Protein AF-A0A955Y6I1-F1 (afdb_monomer_lite)

pLDDT: mean 83.59, std 12.83, range [46.97, 97.38]

Secondary structure (DSSP, 8-state):
------SPPPHHHHHHHHHHHHTT---EE-S---TTS-TT-HHHHHHHHHHHHHHHHS--S-EE--TT-EEETTEEE-SPP----HHHHHHHHHHHHHHHHHHTS-EE-

Structure (mmCIF, N/CA/C/O backbone):
data_AF-A0A955Y6I1-F1
#
_entry.id   AF-A0A955Y6I1-F1
#
loop_
_atom_site.group_PDB
_atom_site.id
_atom_site.type_symbol
_atom_site.label_atom_id
_atom_site.label_alt_id
_atom_site.label_comp_id
_atom_site.label_asym_id
_atom_site.label_entity_id
_atom_site.label_seq_id
_atom_site.pdbx_PDB_ins_code
_atom_site.Cartn_x
_atom_site.Cartn_y
_atom_site.Cartn_z
_atom_site.occupancy
_atom_site.B_iso_or_equiv
_atom_site.auth_seq_id
_atom_site.auth_comp_id
_atom_site.auth_asym_id
_atom_site.auth_atom_id
_atom_site.pdbx_PDB_model_num
ATOM 1 N N . MET A 1 1 ? 10.779 -7.821 -16.372 1.00 47.75 1 MET A N 1
ATOM 2 C CA . MET A 1 1 ? 10.883 -9.111 -15.659 1.00 47.75 1 MET A CA 1
ATOM 3 C C . MET A 1 1 ? 9.704 -9.204 -14.706 1.00 47.75 1 MET A C 1
ATOM 5 O O . MET A 1 1 ? 9.536 -8.323 -13.873 1.00 47.75 1 MET A O 1
ATOM 9 N N . GLU A 1 2 ? 8.804 -10.156 -14.932 1.00 46.97 2 GLU A N 1
ATOM 10 C CA . GLU A 1 2 ? 7.448 -10.147 -14.373 1.00 46.97 2 GLU A CA 1
ATOM 11 C C . GLU A 1 2 ? 7.380 -10.926 -13.057 1.00 46.97 2 GLU A C 1
ATOM 13 O O . GLU A 1 2 ? 7.028 -12.097 -13.036 1.00 46.97 2 GLU A O 1
ATOM 18 N N . GLN A 1 3 ? 7.669 -10.268 -11.934 1.00 50.03 3 GLN A N 1
ATOM 19 C CA . GLN A 1 3 ? 7.263 -10.777 -10.619 1.00 50.03 3 GLN A CA 1
ATOM 20 C C . GLN A 1 3 ? 5.833 -10.354 -10.314 1.00 50.03 3 GLN A C 1
ATOM 22 O O . GLN A 1 3 ? 5.558 -9.552 -9.422 1.00 50.03 3 GLN A O 1
ATOM 27 N N . ALA A 1 4 ? 4.910 -10.834 -11.132 1.00 50.78 4 ALA A N 1
ATOM 28 C CA . ALA A 1 4 ? 3.507 -10.592 -10.900 1.00 50.78 4 ALA A CA 1
ATOM 29 C C . ALA A 1 4 ? 2.907 -11.836 -10.236 1.00 50.78 4 ALA A C 1
ATOM 31 O O . ALA A 1 4 ? 3.015 -12.942 -10.759 1.00 50.78 4 ALA A O 1
ATOM 32 N N . PHE A 1 5 ? 2.248 -11.618 -9.096 1.00 55.00 5 PHE A N 1
ATOM 33 C CA . PHE A 1 5 ? 1.082 -12.394 -8.686 1.00 55.00 5 PHE A CA 1
ATOM 34 C C . PHE A 1 5 ? 0.124 -12.404 -9.881 1.00 55.00 5 PHE A C 1
ATOM 36 O O . PHE A 1 5 ? -0.589 -11.425 -10.113 1.00 55.00 5 PHE A O 1
ATOM 43 N N . ARG A 1 6 ? 0.201 -13.441 -10.718 1.00 59.34 6 ARG A N 1
ATOM 44 C CA . ARG A 1 6 ? -0.602 -13.530 -11.934 1.00 59.34 6 ARG A CA 1
ATOM 45 C C . ARG A 1 6 ? -1.697 -14.554 -11.761 1.00 59.34 6 ARG A C 1
ATOM 47 O O . ARG A 1 6 ? -1.391 -15.680 -11.381 1.00 59.34 6 ARG A O 1
ATOM 54 N N . PRO A 1 7 ? -2.943 -14.184 -12.075 1.00 66.00 7 PRO A N 1
ATOM 55 C CA . PRO A 1 7 ? -3.989 -15.171 -12.204 1.00 66.00 7 PRO A CA 1
ATOM 56 C C . PRO A 1 7 ? -3.640 -16.199 -13.306 1.00 66.00 7 PRO A C 1
ATOM 58 O O . PRO A 1 7 ? -2.890 -15.874 -14.233 1.00 66.00 7 PRO A O 1
ATOM 61 N N . PRO A 1 8 ? -4.213 -17.412 -13.231 1.00 75.62 8 PRO A N 1
ATOM 62 C CA . PRO A 1 8 ? -5.152 -17.837 -12.196 1.00 75.62 8 PRO A CA 1
ATOM 63 C C . PRO A 1 8 ? -4.436 -18.189 -10.886 1.00 75.62 8 PRO A C 1
ATOM 65 O O . PRO A 1 8 ? -3.409 -18.861 -10.874 1.00 75.62 8 PRO A O 1
ATOM 68 N N . PHE A 1 9 ? -4.997 -17.721 -9.773 1.00 78.94 9 PHE A N 1
ATOM 69 C CA . PHE A 1 9 ? -4.605 -18.200 -8.451 1.00 78.94 9 PHE A CA 1
ATOM 70 C C . PHE A 1 9 ? -5.346 -19.508 -8.155 1.00 78.94 9 PHE A C 1
ATOM 72 O O . PHE A 1 9 ? -6.448 -19.683 -8.676 1.00 78.94 9 PHE A O 1
ATOM 79 N N . PRO A 1 10 ? -4.795 -20.399 -7.314 1.00 84.56 10 PRO A N 1
ATOM 80 C CA . PRO A 1 10 ? -5.508 -21.596 -6.884 1.00 84.56 10 PRO A CA 1
ATOM 81 C C . PRO A 1 10 ? -6.888 -21.263 -6.287 1.00 84.56 10 PRO A C 1
ATOM 83 O O . PRO A 1 10 ? -7.031 -20.318 -5.499 1.00 84.56 10 PRO A O 1
ATOM 86 N N . ASP A 1 11 ? -7.910 -22.027 -6.677 1.00 87.12 11 ASP A N 1
ATOM 87 C CA . ASP A 1 11 ? -9.304 -21.784 -6.279 1.00 87.12 11 ASP A CA 1
ATOM 88 C C . ASP A 1 11 ? -9.495 -21.881 -4.761 1.00 87.12 11 ASP A C 1
ATOM 90 O O . ASP A 1 11 ? -10.226 -21.097 -4.159 1.00 87.12 11 ASP A O 1
ATOM 94 N N . ASP A 1 12 ? -8.792 -22.807 -4.115 1.00 86.81 12 ASP A N 1
ATOM 95 C CA . ASP A 1 12 ? -8.814 -22.998 -2.667 1.00 86.81 12 ASP A CA 1
ATOM 96 C C . ASP A 1 12 ? -8.223 -21.796 -1.912 1.00 86.81 12 ASP A C 1
ATOM 98 O O . ASP A 1 12 ? -8.803 -21.341 -0.918 1.00 86.81 12 ASP A O 1
ATOM 102 N N . TRP A 1 13 ? -7.121 -21.234 -2.418 1.00 84.44 13 TRP A N 1
ATOM 103 C CA . TRP A 1 13 ? -6.497 -20.029 -1.875 1.00 84.44 13 TRP A CA 1
ATOM 104 C C . TRP A 1 13 ? -7.422 -18.816 -2.000 1.00 84.44 13 TRP A C 1
ATOM 106 O O . TRP A 1 13 ? -7.678 -18.123 -1.010 1.00 84.44 13 TRP A O 1
ATOM 116 N N . THR A 1 14 ? -7.984 -18.585 -3.191 1.00 90.56 14 THR A N 1
ATOM 117 C CA . THR A 1 14 ? -8.900 -17.453 -3.399 1.00 90.56 14 THR A CA 1
ATOM 118 C C . THR A 1 14 ? -10.184 -17.598 -2.594 1.00 90.56 14 THR A C 1
ATOM 120 O O . THR A 1 14 ? -10.610 -16.624 -1.984 1.00 90.56 14 THR A O 1
ATOM 123 N N . ALA A 1 15 ? -10.746 -18.804 -2.473 1.00 93.00 15 ALA A N 1
ATOM 124 C CA . ALA A 1 15 ? -11.951 -19.040 -1.683 1.00 93.00 15 ALA A CA 1
ATOM 125 C C . ALA A 1 15 ? -11.739 -18.774 -0.182 1.00 93.00 15 ALA A C 1
ATOM 127 O O . ALA A 1 15 ? -12.639 -18.275 0.499 1.00 93.00 15 ALA A O 1
ATOM 128 N N . ALA A 1 16 ? -10.565 -19.107 0.366 1.00 92.62 16 ALA A N 1
ATOM 129 C CA . ALA A 1 16 ? -10.229 -18.770 1.749 1.00 92.62 16 ALA A CA 1
ATOM 130 C C . ALA A 1 16 ? -10.138 -17.251 1.958 1.00 92.62 16 ALA A C 1
ATOM 132 O O . ALA A 1 16 ? -10.673 -16.735 2.945 1.00 92.62 16 ALA A O 1
ATOM 133 N N . LEU A 1 17 ? -9.520 -16.544 1.009 1.00 93.12 17 LEU A N 1
ATOM 134 C CA . LEU A 1 17 ? -9.370 -15.093 1.051 1.00 93.12 17 LEU A CA 1
ATOM 135 C C . LEU A 1 17 ? -10.710 -14.370 0.844 1.00 93.12 17 LEU A C 1
ATOM 137 O O . LEU A 1 17 ? -11.009 -13.441 1.587 1.00 93.12 17 LEU A O 1
ATOM 141 N N . ASP A 1 18 ? -11.564 -14.859 -0.061 1.00 95.12 18 ASP A N 1
ATOM 142 C CA . ASP A 1 18 ? -12.933 -14.372 -0.276 1.00 95.12 18 ASP A CA 1
ATOM 143 C C . ASP A 1 18 ? -13.758 -14.491 1.021 1.00 95.12 18 ASP A C 1
ATOM 145 O O . ASP A 1 18 ? -14.400 -13.532 1.454 1.00 95.12 18 ASP A O 1
ATOM 149 N N . ARG A 1 19 ? -13.684 -15.639 1.718 1.00 96.31 19 ARG A N 1
ATOM 150 C CA . ARG A 1 19 ? -14.358 -15.824 3.018 1.00 96.31 19 ARG A CA 1
ATOM 151 C C . ARG A 1 19 ? -13.824 -14.883 4.096 1.00 96.31 19 ARG A C 1
ATOM 153 O O . ARG A 1 19 ? -14.607 -14.411 4.916 1.00 96.31 19 ARG A O 1
ATOM 160 N N . ALA A 1 20 ? -12.512 -14.658 4.151 1.00 96.06 20 ALA A N 1
ATOM 161 C CA . ALA A 1 20 ? -11.912 -13.734 5.112 1.00 96.06 20 ALA A CA 1
ATOM 162 C C . ALA A 1 20 ? -12.316 -12.282 4.818 1.00 96.06 20 ALA A C 1
ATOM 164 O O . ALA A 1 20 ? -12.716 -11.564 5.733 1.00 96.06 20 ALA A O 1
ATOM 165 N N . ALA A 1 21 ? -12.291 -11.881 3.546 1.00 96.38 21 ALA A N 1
ATOM 166 C CA . ALA A 1 21 ? -12.699 -10.558 3.087 1.00 96.38 21 ALA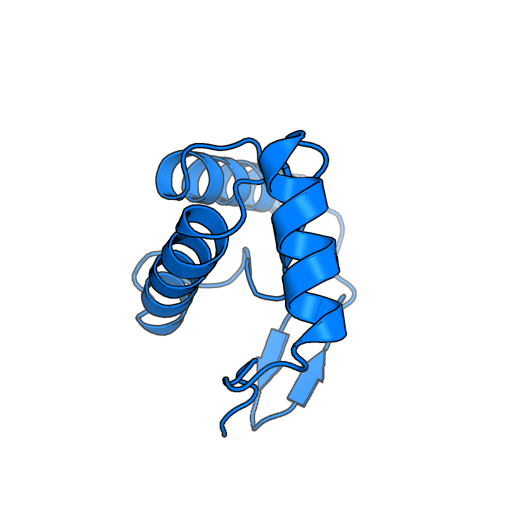 A CA 1
ATOM 167 C C . ALA A 1 21 ? -14.175 -10.278 3.398 1.00 96.38 21 ALA A C 1
ATOM 169 O O . ALA A 1 21 ? -14.495 -9.209 3.907 1.00 96.38 21 ALA A O 1
ATOM 170 N N . ALA A 1 22 ? -15.062 -11.260 3.205 1.00 96.56 22 ALA A N 1
ATOM 171 C CA . ALA A 1 22 ? -16.484 -11.134 3.535 1.00 96.56 22 ALA A CA 1
ATOM 172 C C . ALA A 1 22 ? -16.753 -10.894 5.035 1.00 96.56 22 ALA A C 1
ATOM 174 O O . ALA A 1 22 ? -17.756 -10.280 5.390 1.00 96.56 22 ALA A O 1
ATOM 175 N N . ARG A 1 23 ? -15.858 -11.349 5.923 1.00 97.38 23 ARG A N 1
ATOM 176 C CA . ARG A 1 23 ? -15.905 -11.056 7.371 1.00 97.38 23 ARG A CA 1
ATOM 177 C C . ARG A 1 23 ? -15.114 -9.803 7.755 1.00 97.38 23 ARG A C 1
ATOM 179 O O . ARG A 1 23 ? -15.081 -9.412 8.919 1.00 97.38 23 ARG A O 1
ATOM 186 N N . GLY A 1 24 ? -14.447 -9.188 6.782 1.00 95.94 24 GLY A N 1
ATOM 187 C CA . GLY A 1 24 ? -13.538 -8.074 6.981 1.00 95.94 24 GLY A CA 1
ATOM 188 C C . GLY A 1 24 ? -12.268 -8.450 7.738 1.00 95.94 24 GLY A C 1
ATOM 189 O O . GLY A 1 24 ? -11.688 -7.567 8.340 1.00 95.94 24 GLY A O 1
ATOM 190 N N . ASP A 1 25 ? -11.833 -9.710 7.766 1.00 96.19 25 ASP A N 1
ATOM 191 C CA . ASP A 1 25 ? -10.679 -10.170 8.566 1.00 96.19 25 ASP A CA 1
ATOM 192 C C . ASP A 1 25 ? -9.329 -10.033 7.840 1.00 96.19 25 ASP A C 1
ATOM 194 O O . ASP A 1 25 ? -8.306 -10.531 8.310 1.00 96.19 25 ASP A O 1
ATOM 198 N N . VAL A 1 26 ? -9.309 -9.393 6.670 1.00 96.50 26 VAL A N 1
ATOM 199 C CA . VAL A 1 26 ? -8.100 -9.301 5.851 1.00 96.50 26 VAL A CA 1
ATOM 200 C C . VAL A 1 26 ? -7.193 -8.185 6.357 1.00 96.50 26 VAL A C 1
ATOM 202 O O . VAL A 1 26 ? -7.600 -7.036 6.540 1.00 96.50 26 VAL A O 1
ATOM 205 N N . VAL A 1 27 ? -5.926 -8.542 6.518 1.00 95.50 27 VAL A N 1
ATOM 206 C CA . VAL A 1 27 ? -4.798 -7.630 6.666 1.00 95.50 27 VAL A CA 1
ATOM 207 C C . VAL A 1 27 ? -3.896 -7.845 5.462 1.00 95.50 27 VAL A C 1
ATOM 209 O O . VAL A 1 27 ? -3.556 -8.985 5.144 1.00 95.50 27 VAL A O 1
ATOM 212 N N . ALA A 1 28 ? -3.533 -6.762 4.781 1.00 93.50 28 ALA A N 1
ATOM 213 C CA . ALA A 1 28 ? -2.672 -6.828 3.612 1.00 93.50 28 ALA A CA 1
ATOM 214 C C . ALA A 1 28 ? -1.210 -6.611 4.005 1.00 93.50 28 ALA A C 1
ATOM 216 O O . ALA A 1 28 ? -0.892 -5.796 4.870 1.00 93.50 28 ALA A O 1
ATOM 217 N N . HIS A 1 29 ? -0.324 -7.309 3.308 1.00 91.38 29 HIS A N 1
ATOM 218 C CA . HIS A 1 29 ? 1.105 -7.060 3.354 1.00 91.38 29 HIS A CA 1
ATOM 219 C C . HIS A 1 29 ? 1.617 -6.892 1.926 1.00 91.38 29 HIS A C 1
ATOM 221 O O . HIS A 1 29 ? 1.304 -7.698 1.047 1.00 91.38 29 HIS A O 1
ATOM 227 N N . ALA A 1 30 ? 2.367 -5.824 1.695 1.00 85.38 30 ALA A N 1
ATOM 228 C CA . ALA A 1 30 ? 2.917 -5.454 0.409 1.00 85.38 30 ALA A CA 1
ATOM 229 C C . ALA A 1 30 ? 4.450 -5.482 0.433 1.00 85.38 30 ALA A C 1
ATOM 231 O O . ALA A 1 30 ? 5.100 -5.523 1.478 1.00 85.38 30 ALA A O 1
ATOM 232 N N . VAL A 1 31 ? 5.022 -5.515 -0.768 1.00 76.56 31 VAL A N 1
ATOM 233 C CA . VAL A 1 31 ? 6.470 -5.550 -0.996 1.00 76.56 31 VAL A CA 1
ATOM 234 C C . VAL A 1 31 ? 6.784 -4.603 -2.146 1.00 76.56 31 VAL A C 1
ATOM 236 O O . VAL A 1 31 ? 7.172 -5.066 -3.217 1.00 76.56 31 VAL A O 1
ATOM 239 N N . MET A 1 32 ? 6.483 -3.306 -2.005 1.00 67.38 32 MET A N 1
ATOM 240 C CA . MET A 1 32 ? 6.693 -2.347 -3.105 1.00 67.38 32 MET A CA 1
ATOM 241 C C . MET A 1 32 ? 6.533 -0.859 -2.775 1.00 67.38 32 MET A C 1
ATOM 243 O O . MET A 1 32 ? 6.884 -0.036 -3.625 1.00 67.38 32 MET A O 1
ATOM 247 N N . GLY A 1 33 ? 6.018 -0.497 -1.602 1.00 60.22 33 GLY A N 1
ATOM 248 C CA . GLY A 1 33 ? 5.890 0.869 -1.099 1.00 60.22 33 GLY A CA 1
ATOM 249 C C . GLY A 1 33 ? 7.261 1.460 -0.802 1.00 60.22 3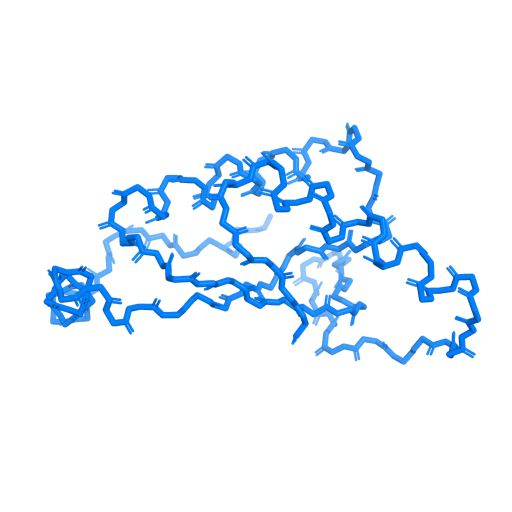3 GLY A C 1
ATOM 250 O O . GLY A 1 33 ? 7.608 1.706 0.344 1.00 60.22 33 GLY A O 1
ATOM 251 N N . ASN A 1 34 ? 8.086 1.599 -1.840 1.00 71.00 34 ASN A N 1
ATOM 252 C CA . ASN A 1 34 ? 9.454 2.061 -1.758 1.00 71.00 34 ASN A CA 1
ATOM 253 C C . ASN A 1 34 ? 9.442 3.555 -1.389 1.00 71.00 34 ASN A C 1
ATOM 255 O O . ASN A 1 34 ? 9.179 4.391 -2.262 1.00 71.00 34 ASN A O 1
ATOM 259 N N . PRO A 1 35 ? 9.797 3.935 -0.145 1.00 67.06 35 PRO A N 1
ATOM 260 C CA . PRO A 1 35 ? 9.774 5.334 0.273 1.00 67.06 35 PRO A CA 1
ATOM 261 C C . PRO A 1 35 ? 10.855 6.178 -0.425 1.00 67.06 35 PRO A C 1
ATOM 263 O O . PRO A 1 35 ? 10.832 7.413 -0.362 1.00 67.06 35 PRO A O 1
ATOM 266 N N . TYR A 1 36 ? 11.797 5.533 -1.115 1.00 71.50 36 TYR A N 1
ATOM 267 C CA . TYR A 1 36 ? 12.848 6.168 -1.910 1.00 71.50 36 TYR A CA 1
ATOM 268 C C . TYR A 1 36 ? 12.457 6.363 -3.373 1.00 71.50 36 TYR A C 1
ATOM 270 O O . TYR A 1 36 ? 13.129 7.112 -4.079 1.00 71.50 36 TYR A O 1
ATOM 278 N N . GLY A 1 37 ? 11.368 5.735 -3.824 1.00 71.06 37 GLY A N 1
ATOM 279 C CA . GLY A 1 37 ? 10.800 6.000 -5.137 1.00 71.06 37 GLY A CA 1
ATOM 280 C C . GLY A 1 37 ? 10.354 7.457 -5.251 1.00 71.06 37 GLY A C 1
ATOM 281 O O . GLY A 1 37 ? 9.924 8.090 -4.274 1.00 71.06 37 GLY A O 1
ATOM 282 N N . ARG A 1 38 ? 10.450 8.015 -6.459 1.00 77.19 38 ARG A N 1
ATOM 283 C CA . ARG A 1 38 ? 9.817 9.305 -6.735 1.00 77.19 38 ARG A CA 1
ATOM 284 C C . ARG A 1 38 ? 8.301 9.101 -6.813 1.00 77.19 38 ARG A C 1
ATOM 286 O O . ARG A 1 38 ? 7.834 8.063 -7.275 1.00 77.19 38 ARG A O 1
ATOM 293 N N . ARG A 1 39 ? 7.521 10.088 -6.360 1.00 82.19 39 ARG A N 1
ATOM 294 C CA . ARG A 1 39 ? 6.046 10.003 -6.406 1.00 82.19 39 ARG A CA 1
ATOM 295 C C . ARG A 1 39 ? 5.506 9.982 -7.837 1.00 82.19 39 ARG A C 1
ATOM 297 O O . ARG A 1 39 ? 4.439 9.432 -8.048 1.00 82.19 39 ARG A O 1
ATOM 304 N N . ASP A 1 40 ? 6.244 10.575 -8.774 1.00 83.12 40 ASP A N 1
ATOM 305 C CA . ASP A 1 40 ? 5.947 10.620 -10.208 1.00 83.12 40 ASP A CA 1
ATOM 306 C C . ASP A 1 40 ? 6.518 9.420 -10.984 1.00 83.12 40 ASP A C 1
ATOM 308 O O . ASP A 1 40 ? 6.432 9.381 -12.210 1.00 83.12 40 ASP A O 1
ATOM 312 N N . ASP A 1 41 ? 7.105 8.435 -10.296 1.00 83.00 41 ASP A N 1
ATOM 313 C CA . ASP A 1 41 ? 7.624 7.225 -10.930 1.00 83.00 41 ASP A CA 1
ATOM 314 C C . ASP A 1 41 ? 6.458 6.3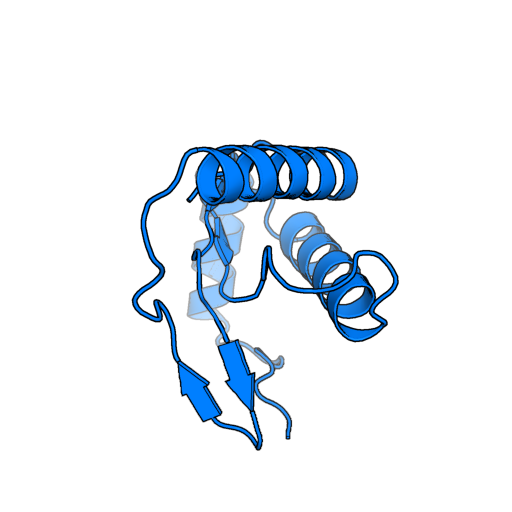79 -11.494 1.00 83.00 41 ASP A C 1
ATOM 316 O O . ASP A 1 41 ? 5.561 5.981 -10.737 1.00 83.00 41 ASP A O 1
ATOM 320 N N . PRO A 1 42 ? 6.451 6.054 -12.802 1.00 83.00 42 PRO A N 1
ATOM 321 C CA . PRO A 1 42 ? 5.434 5.194 -13.402 1.00 83.00 42 PRO A CA 1
ATOM 322 C C . PRO A 1 42 ? 5.263 3.846 -12.690 1.00 83.00 42 PRO A C 1
ATOM 324 O O . PRO A 1 42 ? 4.144 3.339 -12.602 1.00 83.00 42 PRO A O 1
ATOM 327 N N . MET A 1 43 ? 6.340 3.272 -12.146 1.00 79.44 43 MET A N 1
ATOM 328 C CA . MET A 1 43 ? 6.291 2.010 -11.404 1.00 79.44 43 MET A CA 1
ATOM 329 C C . MET A 1 43 ? 5.510 2.157 -10.094 1.00 79.44 43 MET A C 1
ATOM 331 O O . MET A 1 43 ? 4.727 1.279 -9.732 1.00 79.44 43 MET A O 1
ATOM 335 N N . THR A 1 44 ? 5.689 3.283 -9.407 1.00 80.75 44 THR A N 1
ATOM 336 C CA . THR A 1 44 ? 4.968 3.624 -8.178 1.00 80.75 44 THR A CA 1
ATOM 337 C C . THR A 1 44 ? 3.468 3.787 -8.452 1.00 80.75 44 THR A C 1
ATOM 339 O O . THR A 1 44 ? 2.633 3.252 -7.717 1.00 80.75 44 THR A O 1
ATOM 342 N N . HIS A 1 45 ? 3.105 4.460 -9.548 1.00 85.31 45 HIS A N 1
ATOM 343 C CA . HIS A 1 45 ? 1.708 4.593 -9.972 1.00 85.31 45 HIS A CA 1
ATOM 344 C C . HIS A 1 45 ? 1.077 3.255 -10.379 1.00 85.31 45 HIS A C 1
ATOM 346 O O . HIS A 1 45 ? -0.062 2.974 -9.997 1.00 85.31 45 HIS A O 1
ATOM 352 N N . ASP A 1 46 ? 1.805 2.419 -11.125 1.00 85.88 46 ASP A N 1
ATOM 353 C CA . ASP A 1 46 ? 1.343 1.082 -11.506 1.00 85.88 46 ASP A CA 1
ATOM 354 C C . ASP A 1 46 ? 1.130 0.192 -10.276 1.00 85.88 46 ASP A C 1
ATOM 356 O O . ASP A 1 46 ? 0.108 -0.491 -10.183 1.00 85.88 46 ASP A O 1
ATOM 360 N N . TRP A 1 47 ? 2.036 0.250 -9.294 1.00 85.56 47 TRP A N 1
ATOM 361 C CA . TRP A 1 47 ? 1.866 -0.464 -8.033 1.00 85.56 47 TRP A CA 1
ATOM 362 C C . TRP A 1 47 ? 0.607 -0.012 -7.288 1.00 85.56 47 TRP A C 1
ATOM 364 O O . TRP A 1 47 ? -0.223 -0.856 -6.958 1.00 85.56 47 TRP A O 1
ATOM 374 N N . LEU A 1 48 ? 0.402 1.297 -7.090 1.00 88.38 48 LEU A N 1
ATOM 375 C CA . LEU A 1 48 ? -0.810 1.809 -6.438 1.00 88.38 48 LEU A CA 1
ATOM 376 C C . LEU A 1 48 ? -2.085 1.353 -7.156 1.00 88.38 48 LEU A C 1
ATOM 378 O O . LEU A 1 48 ? -3.040 0.928 -6.506 1.00 88.38 48 LEU A O 1
ATOM 382 N N . ARG A 1 49 ? -2.108 1.419 -8.493 1.00 90.94 49 ARG A N 1
ATOM 383 C CA . ARG A 1 49 ? -3.253 0.976 -9.299 1.00 90.94 49 ARG A CA 1
ATOM 384 C C . ARG A 1 49 ? -3.553 -0.507 -9.071 1.00 90.94 49 ARG A C 1
ATOM 386 O O . ARG A 1 49 ? -4.692 -0.846 -8.766 1.00 90.94 49 ARG A O 1
ATOM 393 N N . ARG A 1 50 ? -2.547 -1.380 -9.170 1.00 88.75 50 ARG A N 1
ATOM 394 C CA . ARG A 1 50 ? -2.724 -2.829 -8.962 1.00 88.75 50 ARG A CA 1
ATOM 395 C C . ARG A 1 50 ? -3.123 -3.160 -7.529 1.00 88.75 50 ARG A C 1
ATOM 397 O O . ARG A 1 50 ? -3.969 -4.019 -7.315 1.00 88.75 50 ARG A O 1
ATOM 404 N N . THR A 1 51 ? -2.559 -2.460 -6.548 1.00 91.00 51 THR A N 1
ATOM 405 C CA . THR A 1 51 ? -2.945 -2.620 -5.143 1.00 91.00 51 THR A CA 1
ATOM 406 C C . THR A 1 51 ? -4.420 -2.276 -4.944 1.00 91.00 51 THR A C 1
ATOM 408 O O . THR A 1 51 ? -5.127 -3.035 -4.289 1.00 91.00 51 THR A O 1
ATOM 411 N N . ARG A 1 52 ? -4.933 -1.209 -5.574 1.00 93.00 52 ARG A N 1
ATOM 412 C CA . ARG A 1 52 ? -6.374 -0.899 -5.549 1.00 93.00 52 ARG A CA 1
ATOM 413 C C . ARG A 1 52 ? -7.224 -2.006 -6.171 1.00 93.00 52 ARG A C 1
ATOM 415 O O . ARG A 1 52 ? -8.271 -2.323 -5.626 1.00 93.00 52 ARG A O 1
ATOM 422 N N . GLU A 1 53 ? -6.784 -2.611 -7.272 1.00 92.25 53 GLU A N 1
ATOM 423 C CA . GLU A 1 53 ? -7.504 -3.727 -7.909 1.00 92.25 53 GLU A CA 1
ATOM 424 C C . GLU A 1 53 ? -7.593 -4.949 -6.984 1.00 92.25 53 GLU A C 1
ATOM 426 O O . GLU A 1 53 ? -8.657 -5.553 -6.852 1.00 92.25 53 GLU A O 1
ATOM 431 N N . VAL A 1 54 ? -6.502 -5.277 -6.287 1.00 91.31 54 VAL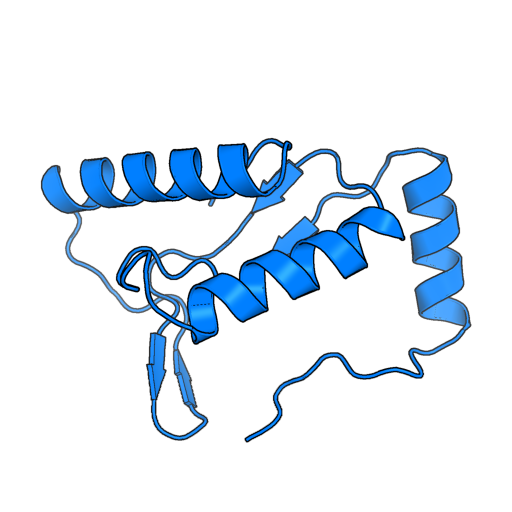 A N 1
ATOM 432 C CA . VAL A 1 54 ? -6.478 -6.358 -5.289 1.00 91.31 54 VAL A CA 1
ATOM 433 C C . VAL A 1 54 ? -7.391 -6.028 -4.105 1.00 91.31 54 VAL A C 1
ATOM 435 O O . VAL A 1 54 ? -8.219 -6.853 -3.722 1.00 91.31 54 VAL A O 1
ATOM 438 N N . LEU A 1 55 ? -7.285 -4.813 -3.557 1.00 93.56 55 LEU A N 1
ATOM 439 C CA . LEU A 1 55 ? -8.086 -4.365 -2.413 1.00 93.56 55 LEU A CA 1
ATOM 440 C C . LEU A 1 55 ? -9.575 -4.202 -2.750 1.00 93.56 55 LEU A C 1
ATOM 442 O O . LEU A 1 55 ? -10.410 -4.323 -1.860 1.00 93.56 55 LEU A O 1
ATOM 446 N N . ALA A 1 56 ? -9.927 -3.978 -4.018 1.00 93.56 56 ALA A N 1
ATOM 447 C CA . ALA A 1 56 ? -11.318 -3.964 -4.461 1.00 93.56 56 ALA A CA 1
ATOM 448 C C . ALA A 1 56 ? -11.967 -5.354 -4.365 1.00 93.56 56 ALA A C 1
ATOM 450 O O . ALA A 1 56 ? -13.155 -5.452 -4.062 1.00 93.56 56 ALA A O 1
ATOM 451 N N . ARG A 1 57 ? -11.199 -6.431 -4.594 1.00 92.94 57 ARG A N 1
ATOM 452 C CA . ARG A 1 57 ? -11.682 -7.812 -4.425 1.00 92.94 57 ARG A CA 1
ATOM 453 C C . ARG A 1 57 ? -11.612 -8.272 -2.972 1.00 92.94 57 ARG A C 1
ATOM 455 O O . ARG A 1 57 ? -12.547 -8.903 -2.486 1.00 92.94 57 ARG A O 1
ATOM 462 N N . TRP A 1 58 ? -10.514 -7.961 -2.288 1.00 95.19 58 TRP A N 1
ATOM 463 C CA . TRP A 1 58 ? -10.274 -8.360 -0.903 1.00 95.19 58 TRP A CA 1
ATOM 464 C C . TRP A 1 58 ? -9.984 -7.133 -0.037 1.00 95.19 58 TRP A C 1
ATOM 466 O O . TRP A 1 58 ? -8.815 -6.826 0.216 1.00 95.19 58 TRP A O 1
ATOM 476 N N . PRO A 1 59 ? -11.030 -6.419 0.418 1.00 96.19 59 PRO A N 1
ATOM 477 C CA . PRO A 1 59 ? -10.860 -5.239 1.253 1.00 96.19 59 PRO A CA 1
ATOM 478 C C . PRO A 1 59 ? -10.106 -5.582 2.536 1.00 96.19 59 PRO A C 1
ATOM 480 O O . PRO A 1 59 ? -10.530 -6.445 3.307 1.00 96.19 59 PRO A O 1
ATOM 483 N N . ALA A 1 60 ? -8.988 -4.898 2.764 1.00 96.88 60 ALA A N 1
ATOM 484 C CA . ALA A 1 60 ? -8.173 -5.058 3.960 1.00 96.88 60 ALA A CA 1
ATOM 485 C C . ALA A 1 60 ? -8.470 -3.958 4.986 1.00 96.88 60 ALA A C 1
ATOM 487 O O . ALA A 1 60 ? -8.777 -2.823 4.621 1.00 96.88 60 ALA A O 1
ATOM 488 N N . ARG A 1 61 ? -8.324 -4.273 6.279 1.00 96.62 61 ARG A N 1
ATOM 489 C CA . ARG A 1 61 ? -8.441 -3.288 7.372 1.00 96.62 61 ARG A CA 1
ATOM 490 C C . ARG A 1 61 ? -7.250 -2.334 7.433 1.00 96.62 61 ARG A C 1
ATOM 492 O O . ARG A 1 61 ? -7.417 -1.172 7.783 1.00 96.62 61 ARG A O 1
ATOM 499 N N . TRP A 1 62 ? -6.059 -2.838 7.125 1.00 95.88 62 TRP A N 1
ATOM 500 C CA . TRP A 1 62 ? -4.822 -2.072 7.009 1.00 95.88 62 TRP A CA 1
ATOM 501 C C . TRP A 1 62 ? -3.844 -2.788 6.074 1.00 95.88 62 TRP A C 1
ATOM 503 O O . TRP A 1 62 ? -3.997 -3.984 5.792 1.00 95.88 62 TRP A O 1
ATOM 513 N N . LEU A 1 63 ? -2.832 -2.054 5.617 1.00 94.69 63 LEU A N 1
ATOM 514 C CA . LEU A 1 63 ? -1.746 -2.550 4.778 1.00 94.69 63 LEU A CA 1
ATOM 515 C C . LEU A 1 63 ? -0.389 -2.264 5.433 1.00 94.69 63 LEU A C 1
ATOM 517 O O . LEU A 1 63 ? -0.169 -1.162 5.928 1.00 94.69 63 LEU A O 1
ATOM 521 N N . THR A 1 64 ? 0.525 -3.232 5.424 1.00 92.19 64 THR A N 1
ATOM 522 C CA . THR A 1 64 ? 1.927 -3.033 5.839 1.00 92.19 64 THR A CA 1
ATOM 523 C C . THR A 1 64 ? 2.886 -3.210 4.665 1.00 92.19 64 THR A C 1
ATOM 525 O O . THR A 1 64 ? 2.567 -3.932 3.722 1.00 92.19 64 THR A O 1
ATOM 528 N N . ASP A 1 65 ? 4.054 -2.569 4.703 1.00 87.75 65 ASP A N 1
ATOM 529 C CA . ASP A 1 65 ? 5.104 -2.704 3.682 1.00 87.75 65 ASP A CA 1
ATOM 530 C C . ASP A 1 65 ? 6.509 -2.563 4.297 1.00 87.75 65 ASP A C 1
ATOM 532 O O . ASP A 1 65 ? 6.677 -2.344 5.490 1.00 87.75 65 ASP A O 1
ATOM 536 N N . HIS A 1 66 ? 7.548 -2.676 3.482 1.00 84.69 66 HIS A N 1
ATOM 537 C CA . HIS A 1 66 ? 8.934 -2.625 3.913 1.00 84.69 66 HIS A CA 1
ATOM 538 C C . HIS A 1 66 ? 9.568 -1.260 3.646 1.00 84.69 66 HIS A C 1
ATOM 540 O O . HIS A 1 66 ? 9.567 -0.751 2.523 1.00 84.69 66 HIS A O 1
ATOM 546 N N . VAL A 1 67 ? 10.281 -0.731 4.641 1.00 80.94 67 VAL A N 1
ATOM 547 C CA . VAL A 1 67 ? 11.319 0.273 4.375 1.00 80.94 67 VAL A CA 1
ATOM 548 C C . VAL A 1 67 ? 12.532 -0.423 3.762 1.00 80.94 67 VAL A C 1
ATOM 550 O O . VAL A 1 67 ? 13.011 -1.432 4.275 1.00 80.94 67 VAL A O 1
ATOM 553 N N . GLY A 1 68 ? 13.051 0.128 2.666 1.00 71.88 68 GLY A N 1
ATOM 554 C CA . GLY A 1 68 ? 14.272 -0.387 2.041 1.00 71.88 68 GLY A CA 1
ATOM 555 C C . GLY A 1 68 ? 14.069 -1.592 1.140 1.00 71.88 68 GLY A C 1
ATOM 556 O O . GLY A 1 68 ? 15.040 -2.295 0.875 1.00 71.88 68 GLY A O 1
ATOM 557 N N . CYS A 1 69 ? 12.844 -1.828 0.663 1.00 75.12 69 CYS A N 1
ATOM 558 C CA . CYS A 1 69 ? 12.638 -2.696 -0.487 1.00 75.12 69 CYS A CA 1
ATOM 559 C C . CYS A 1 69 ? 13.182 -2.005 -1.743 1.00 75.12 69 CYS A C 1
ATOM 561 O O . CYS A 1 69 ? 12.570 -1.078 -2.275 1.00 75.12 69 CYS A O 1
ATOM 563 N N . SER A 1 70 ? 14.337 -2.465 -2.213 1.00 67.44 70 SER A N 1
ATOM 564 C CA . SER A 1 70 ? 14.972 -1.995 -3.441 1.00 67.44 70 SER A CA 1
ATOM 565 C C . SER A 1 70 ? 14.904 -3.060 -4.522 1.00 67.44 70 SER A C 1
ATOM 567 O O . SER A 1 70 ? 15.049 -4.256 -4.255 1.00 67.44 70 SER A O 1
ATOM 569 N N . ARG A 1 71 ? 14.718 -2.605 -5.764 1.00 68.06 71 ARG A N 1
ATOM 570 C CA . ARG A 1 71 ? 14.739 -3.448 -6.960 1.00 68.06 71 ARG A CA 1
ATOM 571 C C . ARG A 1 71 ? 15.803 -2.967 -7.934 1.00 68.06 71 ARG A C 1
ATOM 573 O O . ARG A 1 71 ? 15.842 -1.783 -8.251 1.00 68.06 71 ARG A O 1
ATOM 580 N N . ALA A 1 72 ? 16.620 -3.891 -8.425 1.00 65.06 72 ALA A N 1
ATOM 581 C CA . ALA A 1 72 ? 17.594 -3.650 -9.487 1.00 65.06 72 ALA A CA 1
ATOM 582 C C . ALA A 1 72 ? 17.759 -4.935 -10.308 1.00 65.06 72 ALA A C 1
ATOM 584 O O . ALA A 1 72 ? 17.931 -5.999 -9.726 1.00 65.06 72 ALA A O 1
ATOM 585 N N . ASP A 1 73 ? 17.652 -4.854 -11.637 1.00 67.25 73 ASP A N 1
ATOM 586 C CA . ASP A 1 73 ? 17.916 -5.961 -12.576 1.00 67.25 73 ASP A CA 1
ATOM 587 C C . ASP A 1 73 ? 17.247 -7.309 -12.232 1.00 67.25 73 ASP A C 1
ATOM 589 O O . ASP A 1 73 ? 17.821 -8.382 -12.390 1.00 67.25 73 ASP A O 1
ATOM 593 N N . GLY A 1 74 ? 15.995 -7.268 -11.758 1.00 60.66 74 GLY A N 1
ATOM 594 C CA . GLY A 1 74 ? 15.243 -8.469 -11.358 1.00 60.66 74 GLY A CA 1
ATOM 595 C C . GLY A 1 74 ? 15.546 -8.988 -9.957 1.00 60.66 74 GLY A C 1
ATOM 596 O O . GLY A 1 74 ? 14.911 -9.939 -9.503 1.00 60.66 74 GLY A O 1
ATOM 597 N N . TRP A 1 75 ? 16.475 -8.347 -9.259 1.00 58.50 75 TRP A N 1
ATOM 598 C CA . TRP A 1 75 ? 16.775 -8.604 -7.866 1.00 58.50 75 TRP A CA 1
ATOM 599 C C . TRP A 1 75 ? 15.864 -7.783 -6.958 1.00 58.50 75 TRP A C 1
ATOM 601 O O . TRP A 1 75 ? 15.589 -6.613 -7.231 1.00 58.50 75 TRP A O 1
ATOM 611 N N . ASN A 1 76 ? 15.418 -8.403 -5.866 1.00 64.81 76 ASN A N 1
ATOM 612 C CA . ASN A 1 76 ? 14.725 -7.724 -4.778 1.00 64.81 76 ASN A CA 1
ATOM 613 C C . ASN A 1 76 ? 15.567 -7.874 -3.524 1.00 64.81 76 ASN A C 1
ATOM 615 O O . ASN A 1 76 ? 15.844 -8.996 -3.104 1.00 64.81 76 ASN A O 1
ATOM 619 N N . ALA A 1 77 ? 15.920 -6.753 -2.914 1.00 63.59 77 ALA A N 1
ATOM 620 C CA . ALA A 1 77 ? 16.505 -6.734 -1.589 1.00 63.59 77 ALA A CA 1
ATOM 621 C C . ALA A 1 77 ? 15.536 -6.003 -0.666 1.00 63.59 77 ALA A C 1
ATOM 623 O O . ALA A 1 77 ? 15.269 -4.822 -0.878 1.00 63.59 77 ALA A O 1
ATOM 624 N N . ALA A 1 78 ? 14.988 -6.705 0.325 1.00 66.62 78 ALA A N 1
ATOM 625 C CA . ALA A 1 78 ? 14.130 -6.106 1.336 1.00 66.62 78 ALA A CA 1
ATOM 626 C C . ALA A 1 78 ? 14.273 -6.846 2.680 1.00 66.62 78 ALA A C 1
ATOM 628 O O . ALA A 1 78 ? 14.151 -8.073 2.690 1.00 66.62 78 ALA A O 1
ATOM 629 N N . PRO A 1 79 ? 14.492 -6.133 3.802 1.00 67.81 79 PRO A N 1
ATOM 630 C CA . PRO A 1 79 ? 14.877 -4.721 3.891 1.00 67.81 79 PRO A CA 1
ATOM 631 C C . PRO A 1 79 ? 16.393 -4.528 3.685 1.00 67.81 79 PRO A C 1
ATOM 633 O O . PRO A 1 79 ? 17.206 -5.261 4.248 1.00 67.81 79 PRO A O 1
ATOM 636 N N . LEU A 1 80 ? 16.799 -3.519 2.908 1.00 70.88 80 LEU A N 1
ATOM 637 C CA . LEU A 1 80 ? 18.187 -3.047 2.925 1.00 70.88 80 LEU A CA 1
ATOM 638 C C . LEU A 1 80 ? 18.483 -2.290 4.231 1.00 70.88 80 LEU A C 1
ATOM 640 O O . LEU A 1 80 ? 17.624 -1.540 4.704 1.00 70.88 80 LEU A O 1
ATOM 644 N N . PRO A 1 81 ? 19.693 -2.427 4.807 1.00 77.12 81 PRO A N 1
ATOM 645 C CA . PRO A 1 81 ? 20.084 -1.648 5.971 1.00 77.12 81 PRO A CA 1
ATOM 646 C C . PRO A 1 81 ? 20.155 -0.172 5.584 1.00 77.12 81 PRO A C 1
ATOM 648 O O . PRO A 1 81 ? 20.913 0.227 4.700 1.00 77.12 81 PRO A O 1
ATOM 651 N N . LEU A 1 82 ? 19.352 0.641 6.257 1.00 79.50 82 LEU A N 1
ATOM 652 C CA . LEU A 1 82 ? 19.278 2.075 6.023 1.00 79.50 82 LEU A CA 1
ATOM 653 C C . LEU A 1 82 ? 19.673 2.802 7.302 1.00 79.50 82 LEU A C 1
ATOM 655 O O . LEU A 1 82 ? 19.238 2.402 8.385 1.00 79.50 82 LEU A O 1
ATOM 659 N N . PRO A 1 83 ? 20.494 3.860 7.212 1.00 83.12 83 PRO A N 1
ATOM 660 C CA . PRO A 1 83 ? 20.923 4.591 8.389 1.00 83.12 83 PRO A CA 1
ATOM 661 C C . PRO A 1 83 ? 19.711 5.243 9.054 1.00 83.12 83 PRO A C 1
ATOM 663 O O . PRO A 1 83 ? 19.053 6.118 8.480 1.00 83.12 83 PRO A O 1
ATOM 666 N N . VAL A 1 84 ? 19.424 4.817 10.284 1.00 86.31 84 VAL A N 1
ATOM 667 C CA . VAL A 1 84 ? 18.353 5.404 11.087 1.00 86.31 84 VAL A CA 1
ATOM 668 C C . VAL A 1 84 ? 18.706 6.860 11.353 1.00 86.31 84 VAL A C 1
ATOM 670 O O . VAL A 1 84 ? 19.720 7.178 11.969 1.00 86.31 84 VAL A O 1
ATOM 673 N N . SER A 1 85 ? 17.861 7.755 10.860 1.00 91.88 85 SER A N 1
ATOM 674 C CA . SER A 1 85 ? 18.018 9.193 11.025 1.00 91.88 85 SER A CA 1
ATOM 675 C C . SER A 1 85 ? 16.645 9.859 11.127 1.00 91.88 85 SER A C 1
ATOM 677 O O . SER A 1 85 ? 15.661 9.316 10.610 1.00 91.88 85 SER A O 1
ATOM 679 N N . PRO A 1 86 ? 16.550 11.048 11.747 1.00 94.50 86 PRO A N 1
ATOM 680 C CA . PRO A 1 86 ? 15.317 11.831 11.732 1.00 94.50 86 PRO A CA 1
ATOM 681 C C . PRO A 1 86 ? 14.812 12.098 10.307 1.00 94.50 86 PRO A C 1
ATOM 683 O O . PRO A 1 86 ? 13.628 11.934 10.041 1.00 94.50 86 PRO A O 1
ATOM 686 N N . ALA A 1 87 ? 15.719 12.390 9.368 1.00 90.69 87 ALA A N 1
ATOM 687 C CA . ALA A 1 87 ? 15.375 12.603 7.962 1.00 90.69 87 ALA A CA 1
ATOM 688 C C . ALA A 1 87 ? 14.739 11.360 7.319 1.00 90.69 87 ALA A C 1
ATOM 690 O O . ALA A 1 87 ? 13.750 11.475 6.595 1.00 90.69 87 ALA A O 1
ATOM 691 N N . LEU A 1 88 ? 15.268 10.166 7.613 1.00 87.31 88 LEU A N 1
ATOM 692 C CA . LEU A 1 88 ? 14.670 8.917 7.154 1.00 87.31 88 LEU A CA 1
ATOM 693 C C . LEU A 1 88 ? 13.261 8.727 7.731 1.00 87.31 88 LEU A C 1
ATOM 695 O O . LEU A 1 88 ? 12.330 8.432 6.983 1.00 87.31 88 LEU A O 1
ATOM 699 N N . ARG A 1 89 ? 13.090 8.926 9.043 1.00 90.56 89 ARG A N 1
ATOM 700 C CA . ARG A 1 89 ? 11.782 8.830 9.707 1.00 90.56 89 ARG A CA 1
ATOM 701 C C . ARG A 1 89 ? 10.765 9.771 9.064 1.00 90.56 89 ARG A C 1
ATOM 703 O O . ARG A 1 89 ? 9.647 9.351 8.767 1.00 90.56 89 ARG A O 1
ATOM 710 N N . ASP A 1 90 ? 11.147 11.024 8.845 1.00 92.12 90 ASP A N 1
ATOM 711 C CA . ASP A 1 90 ? 10.255 12.044 8.298 1.00 92.12 90 ASP A CA 1
ATOM 712 C C . ASP A 1 90 ? 9.875 11.708 6.847 1.00 92.12 90 ASP A C 1
ATOM 714 O O . ASP A 1 90 ? 8.697 11.760 6.490 1.00 92.12 90 ASP A O 1
ATOM 718 N N . ARG A 1 91 ? 10.839 11.239 6.039 1.00 88.50 91 ARG A N 1
ATOM 719 C CA . ARG A 1 91 ? 10.594 10.770 4.667 1.00 88.50 91 ARG A CA 1
ATOM 720 C C . ARG A 1 91 ? 9.651 9.568 4.612 1.00 88.50 91 ARG A C 1
ATOM 722 O O . ARG A 1 91 ? 8.750 9.540 3.778 1.00 88.50 91 ARG A O 1
ATOM 729 N N . VAL A 1 92 ? 9.854 8.581 5.481 1.00 89.50 92 VAL A N 1
ATOM 730 C CA . VAL A 1 92 ? 8.998 7.390 5.558 1.00 89.50 92 VAL A CA 1
ATOM 731 C C . VAL A 1 92 ? 7.590 7.772 6.009 1.00 89.50 92 VAL A C 1
ATOM 733 O O . VAL A 1 92 ? 6.622 7.335 5.401 1.00 89.50 92 VAL A O 1
ATOM 736 N N . THR A 1 93 ? 7.462 8.643 7.010 1.00 91.69 93 THR A N 1
ATOM 737 C CA . THR A 1 93 ? 6.157 9.116 7.500 1.00 91.69 93 THR A CA 1
ATOM 738 C C . THR A 1 93 ? 5.379 9.854 6.408 1.00 91.69 93 THR A C 1
ATOM 740 O O . THR A 1 93 ? 4.190 9.609 6.216 1.00 91.69 93 THR A O 1
ATOM 743 N N . ASP A 1 94 ? 6.048 10.745 5.673 1.00 91.69 94 ASP A N 1
ATOM 744 C CA . ASP A 1 94 ? 5.471 11.455 4.529 1.00 91.69 94 ASP A CA 1
ATOM 745 C C . ASP A 1 94 ? 5.039 10.491 3.409 1.00 91.69 94 ASP A C 1
ATOM 747 O O . ASP A 1 94 ? 3.947 10.626 2.855 1.00 91.69 94 ASP A O 1
ATOM 751 N N . HIS A 1 95 ? 5.851 9.473 3.116 1.00 89.81 95 HIS A N 1
ATOM 752 C CA . HIS A 1 95 ? 5.503 8.449 2.135 1.00 89.81 95 HIS A CA 1
ATOM 753 C C . HIS A 1 95 ? 4.283 7.620 2.560 1.00 89.81 95 HIS A C 1
ATOM 755 O O . HIS A 1 95 ? 3.361 7.461 1.765 1.00 89.81 95 HIS A O 1
ATOM 761 N N . LEU A 1 96 ? 4.237 7.143 3.809 1.00 90.94 96 LE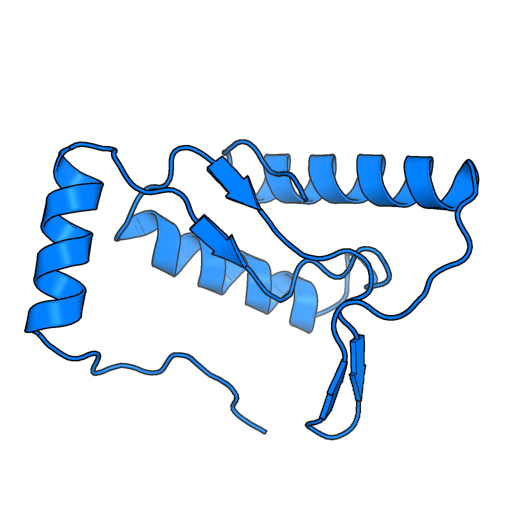U A N 1
ATOM 762 C CA . LEU A 1 96 ? 3.113 6.357 4.332 1.00 90.94 96 LEU A CA 1
ATOM 763 C C . LEU A 1 96 ? 1.795 7.134 4.261 1.00 90.94 96 LEU A C 1
ATOM 765 O O . LEU A 1 96 ? 0.783 6.570 3.855 1.00 90.94 96 LEU A O 1
ATOM 769 N N . ARG A 1 97 ? 1.813 8.437 4.578 1.00 93.06 97 ARG A N 1
ATOM 770 C CA . ARG A 1 97 ? 0.641 9.317 4.422 1.00 93.06 97 ARG A CA 1
ATOM 771 C C . ARG A 1 97 ? 0.183 9.392 2.972 1.00 93.06 97 ARG A C 1
ATOM 773 O O . ARG A 1 97 ? -0.991 9.193 2.695 1.00 93.06 97 ARG A O 1
ATOM 780 N N . TRP A 1 98 ? 1.113 9.605 2.045 1.00 92.00 98 TRP A N 1
ATOM 781 C CA . TRP A 1 98 ? 0.794 9.664 0.621 1.00 92.00 98 TRP A CA 1
ATOM 782 C C . TRP A 1 98 ? 0.204 8.344 0.087 1.00 92.00 98 TRP A C 1
ATOM 784 O O . TRP A 1 98 ? -0.759 8.372 -0.680 1.00 92.00 98 TRP A O 1
ATOM 794 N N . VAL A 1 99 ? 0.726 7.186 0.513 1.00 91.44 99 VAL A N 1
ATOM 795 C CA . VAL A 1 99 ? 0.158 5.875 0.144 1.00 91.44 99 VAL A CA 1
ATOM 796 C C . VAL A 1 99 ? -1.218 5.674 0.780 1.00 91.44 99 VAL A C 1
ATOM 798 O O . VAL A 1 99 ? -2.139 5.241 0.090 1.00 91.44 99 VAL A O 1
ATOM 801 N N . GLN A 1 100 ? -1.379 6.017 2.061 1.00 94.25 100 GLN A N 1
ATOM 802 C CA . GLN A 1 100 ? -2.660 5.962 2.767 1.00 94.25 100 GLN A CA 1
ATOM 803 C C . GLN A 1 100 ? -3.727 6.793 2.049 1.00 94.25 100 GLN A C 1
ATOM 805 O O . GLN A 1 100 ? -4.808 6.277 1.776 1.00 94.25 100 GLN A O 1
ATOM 810 N N . ASP A 1 101 ? -3.414 8.033 1.672 1.00 94.50 101 ASP A N 1
ATOM 811 C CA . ASP A 1 101 ? -4.321 8.896 0.907 1.00 94.50 101 ASP A CA 1
ATOM 812 C C . ASP A 1 101 ? -4.638 8.287 -0.467 1.00 94.50 101 ASP A C 1
ATOM 814 O O . ASP A 1 101 ? -5.773 8.327 -0.942 1.00 94.50 101 ASP A O 1
ATOM 818 N N . GLY A 1 102 ? -3.637 7.674 -1.107 1.00 92.12 102 GLY A N 1
ATOM 819 C CA . GLY A 1 102 ? -3.794 6.999 -2.388 1.00 92.12 102 GLY A CA 1
ATOM 820 C C . GLY A 1 102 ? -4.688 5.758 -2.326 1.00 92.12 102 GLY A C 1
ATOM 821 O O . GLY A 1 102 ? -5.411 5.485 -3.285 1.00 92.12 102 GLY A O 1
ATOM 822 N N . LEU A 1 103 ? -4.649 4.987 -1.245 1.00 93.50 103 LEU A N 1
ATOM 823 C CA . LEU A 1 103 ? -5.372 3.719 -1.144 1.00 93.50 103 LEU A CA 1
ATOM 824 C C . LEU A 1 103 ? -6.673 3.815 -0.331 1.00 93.50 103 LEU A C 1
ATOM 826 O O . LEU A 1 103 ? -7.531 2.950 -0.478 1.00 93.50 103 LEU A O 1
ATOM 830 N N . GLY A 1 104 ? -6.842 4.855 0.489 1.00 95.38 104 GLY A N 1
ATOM 831 C CA . GLY A 1 104 ? -8.033 5.056 1.316 1.00 95.38 104 GLY A CA 1
ATOM 832 C C . GLY A 1 104 ? -8.139 4.106 2.516 1.00 95.38 104 GLY A C 1
ATOM 833 O O . GLY A 1 104 ? -9.239 3.887 3.015 1.00 95.38 104 GLY A O 1
ATOM 834 N N . LEU A 1 105 ? -7.024 3.534 2.980 1.00 95.75 105 LEU A N 1
ATOM 835 C CA . LEU A 1 105 ? -6.957 2.674 4.169 1.00 95.75 105 LEU A CA 1
ATOM 836 C C . LEU A 1 105 ? -5.665 2.927 4.961 1.00 95.75 105 LEU A C 1
ATOM 838 O O . LEU A 1 105 ? -4.696 3.402 4.371 1.00 95.75 105 LEU A O 1
ATOM 842 N N . PRO A 1 106 ? -5.612 2.582 6.261 1.00 96.31 106 PRO A N 1
ATOM 843 C CA . PRO A 1 106 ? -4.405 2.714 7.073 1.00 96.31 106 PRO A CA 1
ATOM 844 C C . PRO A 1 106 ? -3.206 1.960 6.483 1.00 96.31 106 PRO A C 1
ATOM 846 O O . PRO A 1 106 ? -3.330 0.788 6.114 1.00 96.31 106 PRO A O 1
ATOM 849 N N . VAL A 1 107 ? -2.042 2.619 6.445 1.00 93.31 107 VAL A N 1
ATOM 850 C CA . VAL A 1 107 ? -0.782 2.044 5.942 1.00 93.31 107 VAL A CA 1
ATOM 851 C C . VAL A 1 107 ? 0.327 2.170 6.983 1.00 93.31 107 VAL A C 1
ATOM 853 O O . VAL A 1 107 ? 0.527 3.240 7.559 1.00 93.31 107 VAL A O 1
ATOM 856 N N . GLY A 1 108 ? 1.057 1.080 7.209 1.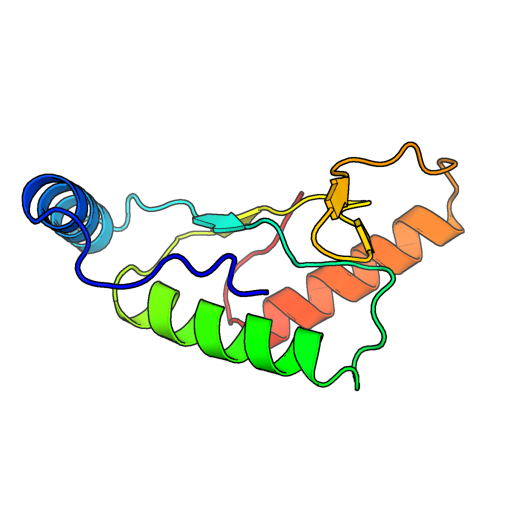00 90.62 108 GLY A N 1
ATOM 857 C CA . GLY A 1 108 ? 2.180 1.004 8.140 1.00 90.62 108 GLY A CA 1
ATOM 858 C C . GLY A 1 108 ? 3.390 0.269 7.569 1.00 90.62 108 GLY A C 1
ATOM 859 O O . GLY A 1 108 ? 3.422 -0.095 6.393 1.00 90.62 108 GLY A O 1
ATOM 860 N N . LEU A 1 109 ? 4.379 0.065 8.437 1.00 84.81 109 LEU A N 1
ATOM 861 C CA . LEU A 1 109 ? 5.510 -0.835 8.219 1.00 84.81 109 LEU A CA 1
ATOM 862 C C . LEU A 1 109 ? 5.268 -2.154 8.949 1.00 84.81 109 LEU A C 1
ATOM 864 O O . LEU A 1 109 ? 4.721 -2.076 10.073 1.00 84.81 109 LEU A O 1
#

Radius of gyration: 14.88 Å; chains: 1; bounding box: 37×36×27 Å

Foldseek 3Di:
DDPDPDDPDDPVVLVVLLVCLVVQNDEAEDEQLELPDDPPDPSVVVVLVVVLVVCVRRPHQEYEYFYCFDDDPNDTDTNDDDPDDPVSVVSVVVSQVVSCVSNVHHYYD

Sequence (109 aa):
MEQAFRPPFPDDWTAALDRAAARGDVVAHAVMGNPYGRRDDPMTHDWLRRTREVLARWPARWLTDHVGCSRADGWNAAPLPLPVSPALRDRVTDHLRWVQDGLGLPVGL